Protein AF-A0A484G526-F1 (afdb_monomer_lite)

Organism: Colletotrichum orbiculare (strain 104-T / ATCC 96160 / CBS 514.97 / LARS 414 / MAFF 240422) (NCBI:txid1213857)

Sequence (107 aa):
MPWVPKGSFRSKTLSELQDEVPVDLQDSHVTGFQFLVKAPGINARYRVQHGRSEQFNRMKESLELDIRSGIAKAVKDARLLPDIGITVEVLTDMDPTGRLDGTDFEW

Radius of gyration: 15.26 Å; chains: 1; bounding box: 29×37×44 Å

Structure (mmCIF, N/CA/C/O backbone):
data_AF-A0A484G526-F1
#
_entry.id   AF-A0A484G526-F1
#
loop_
_atom_site.group_PDB
_atom_site.id
_atom_site.type_symbol
_atom_site.label_atom_id
_atom_site.label_alt_id
_atom_site.label_comp_id
_atom_site.label_asym_id
_atom_site.label_entity_id
_atom_site.label_seq_id
_atom_site.pdbx_PDB_ins_code
_atom_site.Cartn_x
_atom_site.Cartn_y
_atom_site.Cartn_z
_atom_site.occupancy
_atom_site.B_iso_or_equiv
_atom_site.auth_seq_id
_atom_site.auth_comp_id
_atom_site.auth_asym_id
_atom_site.auth_atom_id
_atom_site.pdbx_PDB_model_num
ATOM 1 N N . MET A 1 1 ? -4.585 1.059 -14.283 1.00 65.75 1 MET A N 1
ATOM 2 C CA . MET A 1 1 ? -5.692 0.418 -13.538 1.00 65.75 1 MET A CA 1
ATOM 3 C C . MET A 1 1 ? -5.200 0.094 -12.138 1.00 65.75 1 MET A C 1
ATOM 5 O O . MET A 1 1 ? -4.086 -0.414 -12.040 1.00 65.75 1 MET A O 1
ATOM 9 N N . PRO A 1 2 ? -5.979 0.388 -11.088 1.00 81.00 2 PRO A N 1
ATOM 10 C CA . PRO A 1 2 ? -5.614 0.028 -9.726 1.00 81.00 2 PRO A CA 1
ATOM 11 C C . PRO A 1 2 ? -5.698 -1.493 -9.510 1.00 81.00 2 PRO A C 1
ATOM 13 O O . PRO A 1 2 ? -6.668 -2.120 -9.937 1.00 81.00 2 PRO A O 1
ATOM 16 N N . TRP A 1 3 ? -4.710 -2.091 -8.843 1.00 85.38 3 TRP A N 1
ATOM 17 C CA . TRP A 1 3 ? -4.687 -3.518 -8.497 1.00 85.38 3 TRP A CA 1
ATOM 18 C C . TRP A 1 3 ? -4.326 -3.748 -7.031 1.00 85.38 3 TRP A C 1
ATOM 20 O O . TRP A 1 3 ? -3.755 -2.886 -6.364 1.00 85.38 3 TRP A O 1
ATOM 30 N N . VAL A 1 4 ? -4.665 -4.929 -6.517 1.00 85.56 4 VAL A N 1
ATOM 31 C CA . VAL A 1 4 ? -4.296 -5.345 -5.161 1.00 85.56 4 VAL A CA 1
ATOM 32 C C . VAL A 1 4 ? -3.036 -6.213 -5.246 1.00 85.56 4 VAL A C 1
ATOM 34 O O . VAL A 1 4 ? -3.051 -7.216 -5.967 1.00 85.56 4 VAL A O 1
ATOM 37 N N . PRO A 1 5 ? -1.946 -5.856 -4.546 1.00 82.75 5 PRO A N 1
ATOM 38 C CA . PRO A 1 5 ? -0.729 -6.656 -4.533 1.00 82.75 5 PRO A CA 1
ATOM 39 C C . PRO A 1 5 ? -0.995 -8.015 -3.877 1.00 82.75 5 PRO A C 1
ATOM 41 O O . PRO A 1 5 ? -1.686 -8.099 -2.862 1.00 82.75 5 PRO A O 1
ATOM 44 N N . LYS A 1 6 ? -0.431 -9.091 -4.431 1.00 80.56 6 LYS A N 1
ATOM 45 C CA . LYS A 1 6 ? -0.621 -10.454 -3.914 1.00 80.56 6 LYS A CA 1
ATOM 46 C C . LYS A 1 6 ? 0.252 -10.707 -2.683 1.00 80.56 6 LYS A C 1
ATOM 48 O O . LYS A 1 6 ? 1.343 -10.164 -2.557 1.00 80.56 6 LYS A O 1
ATOM 53 N N . GLY A 1 7 ? -0.189 -11.569 -1.774 1.00 81.19 7 GLY A N 1
ATOM 54 C CA . GLY A 1 7 ? 0.614 -11.940 -0.604 1.00 81.19 7 GLY A CA 1
ATOM 55 C C . GLY A 1 7 ? 0.890 -10.781 0.367 1.00 81.19 7 GLY A C 1
ATOM 56 O O . GLY A 1 7 ? 0.151 -9.801 0.438 1.00 81.19 7 GLY A O 1
ATOM 57 N N . SER A 1 8 ? 1.947 -10.918 1.170 1.00 80.75 8 SER A N 1
ATOM 58 C CA . SER A 1 8 ? 2.270 -9.961 2.234 1.00 80.75 8 SER A CA 1
ATOM 59 C C . SER A 1 8 ? 2.962 -8.716 1.680 1.00 80.75 8 SER A C 1
ATOM 61 O O . SER A 1 8 ? 4.148 -8.748 1.353 1.00 80.75 8 SER A O 1
ATOM 63 N N . PHE A 1 9 ? 2.249 -7.586 1.655 1.00 80.12 9 PHE A N 1
ATOM 64 C CA . PHE A 1 9 ? 2.822 -6.286 1.283 1.00 80.12 9 PHE A CA 1
ATOM 65 C C . PHE A 1 9 ? 4.014 -5.881 2.164 1.00 80.12 9 PHE A C 1
ATOM 67 O O . PHE A 1 9 ? 4.970 -5.273 1.692 1.00 80.12 9 PHE A O 1
ATOM 74 N N . ARG A 1 10 ? 3.984 -6.268 3.445 1.00 78.75 10 ARG A N 1
ATOM 75 C CA . ARG A 1 10 ? 5.032 -5.965 4.429 1.00 78.75 10 ARG A CA 1
ATOM 76 C C . ARG A 1 10 ? 6.395 -6.530 4.025 1.00 78.75 10 ARG A C 1
ATOM 78 O O . ARG A 1 10 ? 7.414 -5.862 4.175 1.00 78.75 10 ARG A O 1
ATOM 85 N N . SER A 1 11 ? 6.393 -7.762 3.523 1.00 82.19 11 SER A N 1
ATOM 86 C CA . SER A 1 11 ? 7.603 -8.513 3.176 1.00 82.19 11 SER A CA 1
ATOM 87 C C . SER A 1 11 ? 8.122 -8.174 1.782 1.00 82.19 11 SER A C 1
ATOM 89 O O . SER A 1 11 ? 9.266 -8.479 1.471 1.00 82.19 11 SER A O 1
ATOM 91 N N . LYS A 1 12 ? 7.272 -7.571 0.948 1.00 84.75 12 LYS A N 1
ATOM 92 C CA . LYS A 1 12 ? 7.525 -7.392 -0.475 1.00 84.75 12 LYS A CA 1
ATOM 93 C C . LYS A 1 12 ? 8.543 -6.285 -0.733 1.00 84.75 12 LYS A C 1
ATOM 95 O O . LYS A 1 12 ? 8.553 -5.252 -0.047 1.00 84.75 12 LYS A O 1
ATOM 100 N N . THR A 1 13 ? 9.390 -6.490 -1.730 1.00 86.12 13 THR A N 1
ATOM 101 C CA . THR A 1 13 ? 10.287 -5.478 -2.296 1.00 86.12 13 THR A CA 1
ATOM 102 C C . THR A 1 13 ? 9.598 -4.673 -3.401 1.00 86.12 13 THR A C 1
ATOM 104 O O . THR A 1 13 ? 8.541 -5.048 -3.902 1.00 86.12 13 THR A O 1
ATOM 107 N N . LEU A 1 14 ? 10.184 -3.533 -3.782 1.00 84.12 14 LEU A N 1
ATOM 108 C CA . LEU A 1 14 ? 9.659 -2.749 -4.904 1.00 84.12 14 LEU A CA 1
ATOM 109 C C . LEU A 1 14 ? 9.745 -3.538 -6.222 1.00 84.12 14 LEU A C 1
ATOM 111 O O . LEU A 1 14 ? 8.817 -3.477 -7.016 1.00 84.12 14 LEU A O 1
ATOM 115 N N . SER A 1 15 ? 10.808 -4.325 -6.403 1.00 82.88 15 SER A N 1
ATOM 116 C CA . SER A 1 15 ? 11.008 -5.177 -7.581 1.00 82.88 15 SER A CA 1
ATOM 117 C C . SER A 1 15 ? 9.968 -6.287 -7.688 1.00 82.88 15 SER A C 1
ATOM 119 O O . SER A 1 15 ? 9.301 -6.388 -8.705 1.00 82.88 15 SER A O 1
ATOM 121 N N . GLU A 1 16 ? 9.707 -7.027 -6.609 1.00 86.25 16 GLU A N 1
ATOM 122 C CA . GLU A 1 16 ? 8.635 -8.038 -6.616 1.00 86.25 16 GLU A CA 1
ATOM 123 C C . GLU A 1 16 ? 7.251 -7.428 -6.884 1.00 86.25 16 GLU A C 1
ATOM 125 O O . GLU A 1 16 ? 6.373 -8.070 -7.451 1.00 86.25 16 GLU A O 1
ATOM 130 N N . LEU A 1 17 ? 7.031 -6.175 -6.471 1.00 84.94 17 LEU A N 1
ATOM 131 C CA . LEU A 1 17 ? 5.799 -5.462 -6.791 1.00 84.94 17 LEU A CA 1
ATOM 132 C C . LEU A 1 17 ? 5.723 -5.081 -8.279 1.00 84.94 17 LEU A C 1
ATOM 134 O O . LEU A 1 17 ? 4.632 -5.114 -8.846 1.00 84.94 17 LEU A O 1
ATOM 138 N N . GLN A 1 18 ? 6.855 -4.722 -8.890 1.00 82.06 18 GLN A N 1
ATOM 139 C CA . GLN A 1 18 ? 6.969 -4.424 -10.320 1.00 82.06 18 GLN A CA 1
ATOM 140 C C . GLN A 1 18 ? 6.666 -5.664 -11.172 1.00 82.06 18 GLN A C 1
ATOM 142 O O . GLN A 1 18 ? 5.902 -5.562 -12.127 1.00 82.06 18 GLN A O 1
ATOM 147 N N . ASP A 1 19 ? 7.160 -6.839 -10.776 1.00 83.12 19 ASP A N 1
ATOM 148 C CA . ASP A 1 19 ? 6.86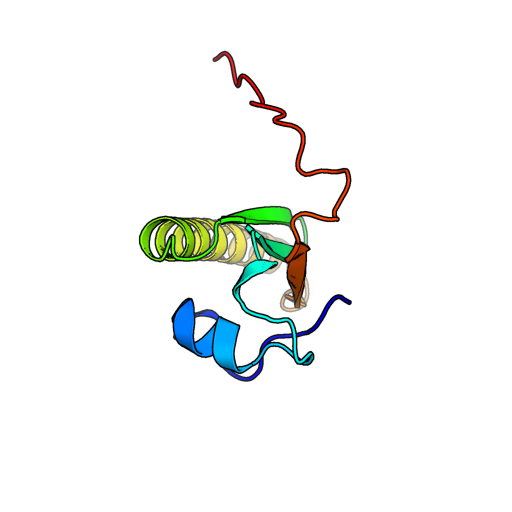4 -8.121 -11.439 1.00 83.12 19 ASP A CA 1
ATOM 149 C C . ASP A 1 19 ? 5.371 -8.507 -11.394 1.00 83.12 19 ASP A C 1
ATOM 151 O O . ASP A 1 19 ? 4.887 -9.286 -12.214 1.00 83.12 19 ASP A O 1
ATOM 155 N N . GLU A 1 20 ? 4.608 -7.972 -10.437 1.00 83.19 20 GLU A N 1
ATOM 156 C CA . GLU A 1 20 ? 3.176 -8.252 -10.287 1.00 83.19 20 GLU A CA 1
ATOM 157 C C . GLU A 1 20 ? 2.258 -7.302 -11.059 1.00 83.19 20 GLU A C 1
ATOM 159 O O . GLU A 1 20 ? 1.032 -7.460 -10.997 1.00 83.19 20 GLU A O 1
ATOM 164 N N . VAL A 1 21 ? 2.812 -6.304 -11.752 1.00 79.94 21 VAL A N 1
ATOM 165 C CA . VAL A 1 21 ? 2.016 -5.327 -12.495 1.00 79.94 21 VAL A CA 1
ATOM 166 C C . VAL A 1 21 ? 1.168 -6.067 -13.543 1.00 79.94 21 VAL A C 1
ATOM 168 O O . VAL A 1 21 ? 1.709 -6.753 -14.405 1.00 79.94 21 VAL A O 1
ATOM 171 N N . PRO A 1 22 ? -0.175 -5.945 -13.512 1.00 70.44 22 PRO A N 1
ATOM 172 C CA . PRO A 1 22 ? -1.071 -6.733 -14.365 1.00 70.44 22 PRO A CA 1
ATOM 173 C C . PRO A 1 22 ? -1.099 -6.287 -15.841 1.00 70.44 22 PRO A C 1
ATOM 175 O O . PRO A 1 22 ? -2.038 -6.621 -16.561 1.00 70.44 22 PRO A O 1
ATOM 178 N N . VAL A 1 23 ? -0.120 -5.500 -16.293 1.00 65.44 23 VAL A N 1
ATOM 179 C CA . VAL A 1 23 ? -0.041 -4.935 -17.645 1.00 65.44 23 VAL A CA 1
ATOM 180 C C . VAL A 1 23 ? 1.388 -5.063 -18.165 1.00 65.44 23 VAL A C 1
ATOM 182 O O . VAL A 1 23 ? 2.326 -4.715 -17.454 1.00 65.44 23 VAL A O 1
ATOM 185 N N . ASP A 1 24 ? 1.522 -5.454 -19.435 1.00 61.97 24 ASP A N 1
ATOM 186 C CA . ASP A 1 24 ? 2.713 -5.261 -20.279 1.00 61.97 24 ASP A CA 1
ATOM 187 C C . ASP A 1 24 ? 2.948 -3.755 -20.525 1.00 61.97 24 ASP A C 1
ATOM 189 O O . ASP A 1 24 ? 2.796 -3.228 -21.630 1.00 61.97 24 ASP A O 1
ATOM 193 N N . LEU A 1 25 ? 3.228 -2.999 -19.463 1.00 62.16 25 LEU A N 1
ATOM 194 C CA . LEU A 1 25 ? 3.733 -1.642 -19.609 1.00 62.16 25 LEU A CA 1
ATOM 195 C C . LEU A 1 25 ? 5.207 -1.789 -19.944 1.00 62.16 25 LEU A C 1
ATOM 197 O O . LEU A 1 25 ? 5.957 -2.379 -19.170 1.00 62.16 25 LEU A O 1
ATOM 201 N N . GLN A 1 26 ? 5.627 -1.254 -21.091 1.00 60.09 26 GLN A N 1
ATOM 202 C CA . GLN A 1 26 ? 7.056 -1.093 -21.323 1.00 60.09 26 GLN A CA 1
ATOM 203 C C . GLN A 1 26 ? 7.602 -0.235 -20.178 1.00 60.09 26 GLN A C 1
ATOM 205 O O . GLN A 1 26 ? 7.130 0.884 -19.966 1.00 60.09 26 GLN A O 1
ATOM 210 N N . ASP A 1 27 ? 8.560 -0.789 -19.435 1.00 62.66 27 ASP A N 1
ATOM 211 C CA . ASP A 1 27 ? 9.197 -0.205 -18.246 1.00 62.66 27 ASP A CA 1
ATOM 212 C C . ASP A 1 27 ? 9.583 1.275 -18.456 1.00 62.66 27 ASP A C 1
ATOM 214 O O . ASP A 1 27 ? 9.426 2.114 -17.573 1.00 62.66 27 ASP A O 1
ATOM 218 N N . SER A 1 28 ? 9.942 1.623 -19.697 1.00 63.34 28 SER A N 1
ATOM 219 C CA . SER A 1 28 ? 10.249 2.968 -20.200 1.00 63.34 28 SER A CA 1
ATOM 220 C C . SER A 1 28 ? 9.164 4.029 -19.975 1.00 63.34 28 SER A C 1
ATOM 222 O O . SER A 1 28 ? 9.481 5.215 -20.005 1.00 63.34 28 SER A O 1
ATOM 224 N N . HIS A 1 29 ? 7.904 3.647 -19.761 1.00 71.94 29 HIS A N 1
ATOM 225 C CA . HIS A 1 29 ? 6.813 4.588 -19.496 1.00 71.94 29 HIS A CA 1
ATOM 226 C C . HIS A 1 29 ? 6.407 4.657 -18.024 1.00 71.94 29 HIS A C 1
ATOM 228 O O . HIS A 1 29 ? 5.604 5.525 -17.681 1.00 71.94 29 HIS A O 1
ATOM 234 N N . VAL A 1 30 ? 6.921 3.776 -17.160 1.00 78.25 30 VAL A N 1
ATOM 235 C CA . VAL A 1 30 ? 6.564 3.730 -15.737 1.00 78.25 30 VAL A CA 1
ATOM 236 C C . VAL A 1 30 ? 7.383 4.766 -14.972 1.00 78.25 30 VAL A C 1
ATOM 238 O O . VAL A 1 30 ? 8.594 4.649 -14.812 1.00 78.25 30 VAL A O 1
ATOM 241 N N . THR A 1 31 ? 6.712 5.788 -14.449 1.00 82.44 31 THR A N 1
ATOM 242 C CA . THR A 1 31 ? 7.347 6.848 -13.650 1.00 82.44 31 THR A CA 1
ATOM 243 C C . THR A 1 31 ? 7.304 6.539 -12.155 1.00 82.44 31 THR A C 1
ATOM 245 O O . THR A 1 31 ? 8.133 7.031 -11.382 1.00 82.44 31 THR A O 1
ATOM 248 N N . GLY A 1 32 ? 6.388 5.670 -11.724 1.00 86.69 32 GLY A N 1
ATOM 249 C CA . GLY A 1 32 ? 6.317 5.202 -10.348 1.00 86.69 32 GLY A CA 1
ATOM 250 C C . GLY A 1 32 ? 5.021 4.482 -10.006 1.00 86.69 32 GLY A C 1
ATOM 251 O O . GLY A 1 32 ? 4.286 4.013 -10.869 1.00 86.69 32 GLY A O 1
ATOM 252 N N . PHE A 1 33 ? 4.746 4.419 -8.710 1.00 87.12 33 PHE A N 1
ATOM 253 C CA . PHE A 1 33 ? 3.617 3.722 -8.118 1.00 87.12 33 PHE A CA 1
ATOM 254 C C . PHE A 1 33 ? 2.905 4.628 -7.124 1.00 87.12 33 PHE A C 1
ATOM 256 O O . PHE A 1 33 ? 3.536 5.289 -6.294 1.00 87.12 33 PHE A O 1
ATOM 263 N N . GLN A 1 34 ? 1.581 4.631 -7.187 1.00 88.94 34 GLN A N 1
ATOM 264 C CA . GLN A 1 34 ? 0.716 5.284 -6.222 1.00 88.94 34 GLN A CA 1
ATOM 265 C C . GLN A 1 34 ? 0.030 4.224 -5.361 1.00 88.94 34 GLN A C 1
ATOM 267 O O . GLN A 1 34 ? -0.687 3.365 -5.862 1.00 88.94 34 GLN A O 1
ATOM 272 N N . PHE A 1 35 ? 0.241 4.297 -4.054 1.00 87.31 35 PHE A N 1
ATOM 273 C CA . PHE A 1 35 ? -0.336 3.399 -3.063 1.00 87.31 35 PHE A CA 1
ATOM 274 C C . PHE A 1 35 ? -1.516 4.090 -2.402 1.00 87.31 35 PHE A C 1
ATOM 276 O O . PHE A 1 35 ? -1.360 5.111 -1.734 1.00 87.31 35 PHE A O 1
ATOM 283 N N . LEU A 1 36 ? -2.697 3.522 -2.588 1.00 88.19 36 LEU A N 1
ATOM 284 C CA . LEU A 1 36 ? -3.942 3.926 -1.963 1.00 88.19 36 LEU A CA 1
ATOM 285 C C . LEU A 1 36 ? -4.176 3.013 -0.763 1.00 88.19 36 LEU A C 1
ATOM 287 O O . LEU A 1 36 ? -4.429 1.817 -0.918 1.00 88.19 36 LEU A O 1
ATOM 291 N N . VAL A 1 37 ? -4.082 3.582 0.433 1.00 84.50 37 VAL A N 1
ATOM 292 C CA . VAL A 1 37 ? -4.250 2.857 1.690 1.00 84.50 37 VAL A CA 1
ATOM 293 C C . VAL A 1 37 ? -5.568 3.267 2.317 1.00 84.50 37 VAL A C 1
ATOM 295 O O . VAL A 1 37 ? -5.804 4.447 2.590 1.00 84.50 37 VAL A O 1
ATOM 298 N N . LYS A 1 38 ? -6.409 2.272 2.584 1.00 83.06 38 LYS A N 1
ATOM 299 C CA . LYS A 1 38 ? -7.652 2.430 3.330 1.00 83.06 38 LYS A CA 1
ATOM 300 C C . LYS A 1 38 ? -7.570 1.625 4.615 1.00 83.06 38 LYS A C 1
ATOM 302 O O . LYS A 1 38 ? -7.408 0.412 4.571 1.00 83.06 38 LYS A O 1
ATOM 307 N N . ALA A 1 39 ? -7.709 2.308 5.742 1.00 75.38 39 ALA A N 1
ATOM 308 C CA . ALA A 1 39 ? -7.940 1.706 7.047 1.00 75.38 39 ALA A CA 1
ATOM 309 C C . ALA A 1 39 ? -8.859 2.627 7.879 1.00 75.38 39 ALA A C 1
ATOM 311 O O . ALA A 1 39 ? -9.053 3.796 7.534 1.00 75.38 39 ALA A O 1
ATOM 312 N N . PRO A 1 40 ? -9.461 2.161 8.981 1.00 70.38 40 PRO A N 1
ATOM 313 C CA . PRO A 1 40 ? -10.292 3.000 9.836 1.00 70.38 40 PRO A CA 1
ATOM 314 C C . PRO A 1 40 ? -9.523 4.203 10.386 1.00 70.38 40 PRO A C 1
ATOM 316 O O . PRO A 1 40 ? -8.579 4.064 11.157 1.00 70.38 40 PRO A O 1
ATOM 319 N N . GLY A 1 41 ? -9.950 5.399 9.979 1.00 69.38 41 GLY A N 1
ATOM 320 C CA . GLY A 1 41 ? -9.286 6.657 10.327 1.00 69.38 41 GLY A CA 1
ATOM 321 C C . GLY A 1 41 ? -8.072 7.004 9.460 1.00 69.38 41 GLY A C 1
ATOM 322 O O . GLY A 1 41 ? -7.449 8.028 9.716 1.00 69.38 41 GLY A O 1
ATOM 323 N N . ILE A 1 42 ? -7.754 6.199 8.439 1.00 73.75 42 ILE A N 1
ATOM 324 C CA . ILE A 1 42 ? -6.628 6.412 7.525 1.00 73.75 42 ILE A CA 1
ATOM 325 C C . ILE A 1 42 ? -7.127 6.288 6.085 1.00 73.75 42 ILE A C 1
ATOM 327 O O . ILE A 1 42 ? -7.555 5.227 5.631 1.00 73.75 42 ILE A O 1
ATOM 331 N N . ASN A 1 43 ? -7.040 7.388 5.348 1.00 81.56 43 ASN A N 1
ATOM 332 C CA . ASN A 1 43 ? -7.210 7.403 3.902 1.00 81.56 43 ASN A CA 1
ATOM 333 C C . ASN A 1 43 ? -6.003 8.129 3.318 1.00 81.56 43 ASN A C 1
ATOM 335 O O . ASN A 1 43 ? -6.004 9.354 3.204 1.00 81.56 43 ASN A O 1
ATOM 339 N N . ALA A 1 44 ? -4.950 7.365 3.049 1.00 80.94 44 ALA A N 1
ATOM 340 C CA . ALA A 1 44 ? -3.651 7.899 2.682 1.00 80.94 44 ALA A CA 1
ATOM 341 C C . ALA A 1 44 ? -3.297 7.516 1.247 1.00 80.94 44 ALA A C 1
ATOM 343 O O . ALA A 1 44 ? -3.634 6.432 0.761 1.00 80.94 44 ALA A O 1
ATOM 344 N N . ARG A 1 45 ? -2.604 8.431 0.569 1.00 87.00 45 ARG A N 1
ATOM 345 C CA . ARG A 1 45 ? -2.012 8.184 -0.742 1.00 87.00 45 ARG A CA 1
ATOM 346 C C . ARG A 1 45 ? -0.520 8.410 -0.637 1.00 87.00 45 ARG A C 1
ATOM 348 O O . ARG A 1 45 ? -0.096 9.493 -0.246 1.00 87.00 45 ARG A O 1
ATOM 355 N N . TYR A 1 46 ? 0.257 7.413 -1.023 1.00 85.62 46 TYR A N 1
ATOM 356 C CA . TYR A 1 46 ? 1.707 7.518 -1.081 1.00 85.62 46 TYR A CA 1
ATOM 357 C C . TYR A 1 46 ? 2.164 7.368 -2.520 1.00 85.62 46 TYR A C 1
ATOM 359 O O . TYR A 1 46 ? 1.585 6.595 -3.281 1.00 85.62 46 TYR A O 1
ATOM 367 N N . ARG A 1 47 ? 3.209 8.098 -2.896 1.00 87.19 47 ARG A N 1
ATOM 368 C CA . ARG A 1 47 ? 3.839 7.968 -4.208 1.00 87.19 47 ARG A CA 1
ATOM 369 C C . ARG A 1 47 ? 5.271 7.514 -4.031 1.00 87.19 47 ARG A C 1
ATOM 371 O O . ARG A 1 47 ? 6.009 8.073 -3.222 1.00 87.19 47 ARG A O 1
ATOM 378 N N . VAL A 1 48 ? 5.647 6.513 -4.809 1.00 85.75 48 VAL A N 1
ATOM 379 C CA . VAL A 1 48 ? 7.010 6.002 -4.875 1.00 85.75 48 VAL A CA 1
ATOM 380 C C . VAL A 1 48 ? 7.452 6.062 -6.320 1.00 85.75 48 VAL A C 1
ATOM 382 O O . VAL A 1 48 ? 6.800 5.493 -7.191 1.00 85.75 48 VAL A O 1
ATOM 385 N N . GLN A 1 49 ? 8.544 6.763 -6.586 1.00 84.06 49 GLN A N 1
ATOM 386 C CA . GLN A 1 49 ? 9.096 6.826 -7.935 1.00 84.06 49 GLN A CA 1
ATOM 387 C C . GLN A 1 49 ? 9.705 5.483 -8.338 1.00 84.06 49 GLN A C 1
ATOM 389 O O . GLN A 1 49 ? 10.178 4.708 -7.498 1.00 84.06 49 GLN A O 1
ATOM 394 N N . HIS A 1 50 ? 9.734 5.234 -9.643 1.00 82.00 50 HIS A N 1
ATOM 395 C CA . HIS A 1 50 ? 10.368 4.054 -10.209 1.00 82.00 50 HIS A CA 1
ATOM 396 C C . HIS A 1 50 ? 11.818 3.898 -9.709 1.00 82.00 50 HIS A C 1
ATOM 398 O O . HIS A 1 50 ? 12.565 4.873 -9.605 1.00 82.00 50 HIS A O 1
ATOM 404 N N . GLY A 1 51 ? 12.205 2.677 -9.328 1.00 80.50 51 GLY A N 1
ATOM 405 C CA . GLY A 1 51 ? 13.549 2.367 -8.82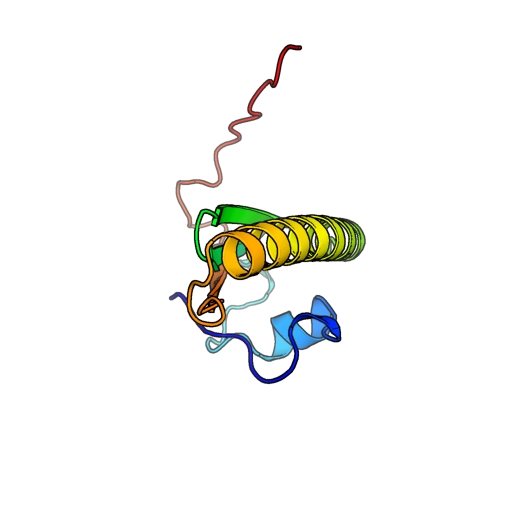2 1.00 80.50 51 GLY A CA 1
ATOM 406 C C . GLY A 1 51 ? 13.911 2.949 -7.443 1.00 80.50 51 GLY A C 1
ATOM 407 O O . GLY A 1 51 ? 15.018 2.713 -6.957 1.00 80.50 51 GLY A O 1
ATOM 408 N N . ARG A 1 52 ? 13.020 3.686 -6.760 1.00 85.50 52 ARG A N 1
ATOM 409 C CA . ARG A 1 52 ? 13.292 4.263 -5.427 1.00 85.50 52 ARG A CA 1
ATOM 410 C C . ARG A 1 52 ? 12.953 3.298 -4.288 1.00 85.50 52 ARG A C 1
ATOM 412 O O . ARG A 1 52 ? 12.091 3.570 -3.452 1.00 85.50 52 ARG A O 1
ATOM 419 N N . SER A 1 53 ? 13.688 2.192 -4.200 1.00 86.38 53 SER A N 1
ATOM 420 C CA . SER A 1 53 ? 13.492 1.160 -3.166 1.00 86.38 53 SER A CA 1
ATOM 421 C C . SER A 1 53 ? 13.611 1.688 -1.728 1.00 86.38 53 SER A C 1
ATOM 423 O O . SER A 1 53 ? 12.882 1.241 -0.847 1.00 86.38 53 SER A O 1
ATOM 425 N N . GLU A 1 54 ? 14.471 2.679 -1.470 1.00 87.50 54 GLU A N 1
ATOM 426 C CA . GLU A 1 54 ? 14.553 3.317 -0.145 1.00 87.50 54 GLU A CA 1
ATOM 427 C C . GLU A 1 54 ? 13.297 4.126 0.200 1.00 87.50 54 GLU A C 1
ATOM 429 O O . GLU A 1 54 ? 12.809 4.055 1.327 1.00 87.50 54 GLU A O 1
ATOM 434 N N . GLN A 1 55 ? 12.736 4.860 -0.768 1.00 87.56 55 GLN A N 1
ATOM 435 C CA . GLN A 1 55 ? 11.481 5.595 -0.587 1.00 87.56 55 GLN A CA 1
ATOM 436 C C . GLN A 1 55 ? 10.328 4.626 -0.315 1.00 87.56 55 GLN A C 1
ATOM 438 O O . GLN A 1 55 ? 9.515 4.869 0.575 1.00 87.56 55 GLN A O 1
ATOM 443 N N . PHE A 1 56 ? 10.301 3.500 -1.031 1.00 86.75 56 PHE A N 1
ATOM 444 C CA . PHE A 1 56 ? 9.347 2.424 -0.789 1.00 86.75 56 PHE A CA 1
ATOM 445 C C . PHE A 1 56 ? 9.459 1.858 0.632 1.00 86.75 56 PHE A C 1
ATOM 447 O O . PHE A 1 56 ? 8.448 1.681 1.307 1.00 86.75 56 PHE A O 1
ATOM 454 N N . ASN A 1 57 ? 10.677 1.611 1.121 1.00 87.69 57 ASN A N 1
ATOM 455 C CA . ASN A 1 57 ? 10.888 1.101 2.476 1.00 87.69 57 ASN A CA 1
ATOM 456 C C . ASN A 1 57 ? 10.443 2.105 3.547 1.00 87.69 57 ASN A C 1
ATOM 458 O O . ASN A 1 57 ? 9.669 1.726 4.423 1.00 87.69 57 ASN A O 1
ATOM 462 N N . ARG A 1 58 ? 10.811 3.386 3.419 1.00 87.94 58 ARG A N 1
ATOM 463 C CA . ARG A 1 58 ? 10.354 4.437 4.348 1.00 87.94 58 ARG A CA 1
ATOM 464 C C . ARG A 1 58 ? 8.833 4.576 4.358 1.00 87.94 58 ARG A C 1
ATOM 466 O O . ARG A 1 58 ? 8.226 4.728 5.414 1.00 87.94 58 ARG A O 1
ATOM 473 N N . MET A 1 59 ? 8.204 4.491 3.186 1.00 88.50 59 MET A N 1
ATOM 474 C CA . MET A 1 59 ? 6.748 4.487 3.072 1.00 88.50 59 MET A CA 1
ATOM 475 C C . MET A 1 59 ? 6.137 3.283 3.802 1.00 88.50 59 MET A C 1
ATOM 477 O O . MET A 1 59 ? 5.166 3.460 4.533 1.00 88.50 59 MET A O 1
ATOM 481 N N . LYS A 1 60 ? 6.699 2.074 3.651 1.00 87.00 60 LYS A N 1
ATOM 482 C CA . LYS A 1 60 ? 6.235 0.884 4.386 1.00 87.00 60 LYS A CA 1
ATOM 483 C C . LYS A 1 60 ? 6.347 1.065 5.900 1.00 87.00 60 LYS A C 1
ATOM 485 O O . LYS A 1 60 ? 5.425 0.682 6.612 1.00 87.00 60 LYS A O 1
ATOM 490 N N . GLU A 1 61 ? 7.436 1.654 6.387 1.00 87.56 61 GLU A N 1
ATOM 491 C CA . GLU A 1 61 ? 7.623 1.938 7.815 1.00 87.56 61 GLU A CA 1
ATOM 492 C C . GLU A 1 61 ? 6.586 2.941 8.335 1.00 87.56 61 GLU A C 1
ATOM 494 O O . GLU A 1 61 ? 5.942 2.681 9.351 1.00 87.56 61 GLU A O 1
ATOM 499 N N . SER A 1 62 ? 6.359 4.042 7.608 1.00 84.88 62 SER A N 1
ATOM 500 C CA . SER A 1 62 ? 5.316 5.022 7.950 1.00 84.88 62 SER A CA 1
ATOM 501 C C . SER A 1 62 ? 3.935 4.373 7.983 1.00 84.88 62 SER A C 1
ATOM 503 O O . SER A 1 62 ? 3.194 4.528 8.948 1.00 84.88 62 SER A O 1
ATOM 505 N N . LEU A 1 63 ? 3.616 3.583 6.958 1.00 83.06 63 LEU A N 1
ATOM 506 C CA . LEU A 1 63 ? 2.351 2.872 6.850 1.00 83.06 63 LEU A CA 1
ATOM 507 C C . LEU A 1 63 ? 2.148 1.880 8.005 1.00 83.06 63 LEU A C 1
ATOM 509 O O . LEU A 1 63 ? 1.047 1.758 8.537 1.00 83.06 63 LEU A O 1
ATOM 513 N N . GLU A 1 64 ? 3.200 1.168 8.410 1.00 85.00 64 GLU A N 1
ATOM 514 C CA . GLU A 1 64 ? 3.140 0.245 9.542 1.00 85.00 64 GLU A CA 1
ATOM 515 C C . GLU A 1 64 ? 2.838 0.984 10.854 1.00 85.00 64 GLU A C 1
ATOM 517 O O . GLU A 1 64 ? 2.028 0.506 11.654 1.00 85.00 64 GLU A O 1
ATOM 522 N N . LEU A 1 65 ? 3.445 2.154 11.067 1.00 84.88 65 LEU A N 1
ATOM 523 C CA . LEU A 1 65 ? 3.169 3.001 12.228 1.00 84.88 65 LEU A CA 1
ATOM 524 C C . LEU A 1 65 ? 1.726 3.518 12.221 1.00 84.88 65 LEU A C 1
ATOM 526 O O . LEU A 1 65 ? 1.039 3.407 13.241 1.00 84.88 65 LEU A O 1
ATOM 530 N N . ASP A 1 66 ? 1.249 4.000 11.074 1.00 81.25 66 ASP A N 1
ATOM 531 C CA . ASP A 1 66 ? -0.1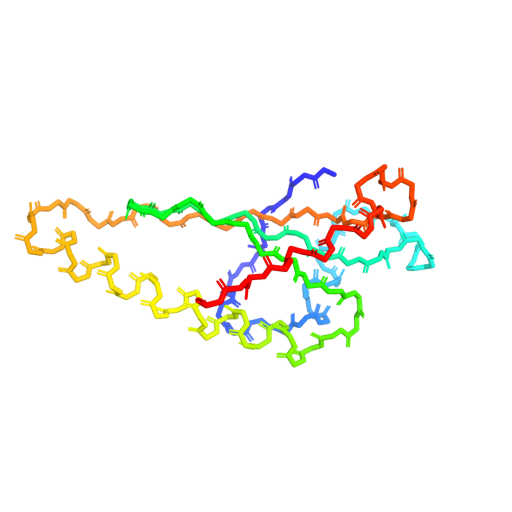17 4.498 10.906 1.00 81.25 66 ASP A CA 1
ATOM 532 C C . ASP A 1 66 ? -1.138 3.388 11.189 1.00 81.25 66 ASP A C 1
ATOM 534 O O . ASP A 1 66 ? -2.035 3.555 12.019 1.00 81.25 66 ASP A O 1
ATOM 538 N N . ILE A 1 67 ? -0.953 2.206 10.594 1.00 79.44 67 ILE A N 1
ATOM 539 C CA . ILE A 1 67 ? -1.810 1.037 10.824 1.00 79.44 67 ILE A CA 1
ATOM 540 C C . ILE A 1 67 ? -1.809 0.632 12.302 1.00 79.44 67 ILE A C 1
ATOM 542 O O . ILE A 1 67 ? -2.878 0.412 12.873 1.00 79.44 67 ILE A O 1
ATOM 546 N N . ARG A 1 68 ? -0.639 0.541 12.948 1.00 82.94 68 ARG A N 1
ATOM 547 C CA . ARG A 1 68 ? -0.542 0.178 14.374 1.00 82.94 68 ARG A CA 1
ATOM 548 C C . ARG A 1 68 ? -1.274 1.181 15.262 1.00 82.94 68 ARG A C 1
ATOM 550 O O . ARG A 1 68 ? -1.993 0.768 16.170 1.00 82.94 68 ARG A O 1
ATOM 557 N N . SER A 1 69 ? -1.126 2.474 14.982 1.00 80.06 69 SER A N 1
ATOM 558 C CA . SER A 1 69 ? -1.838 3.544 15.685 1.00 80.06 69 SER A CA 1
ATOM 559 C C . SER A 1 69 ? -3.356 3.425 15.493 1.00 80.06 69 SER A C 1
ATOM 561 O O . SER A 1 69 ? -4.120 3.459 16.463 1.00 80.06 69 SER A O 1
ATOM 563 N N . GLY A 1 70 ? -3.799 3.176 14.256 1.00 76.00 70 GLY A N 1
ATOM 564 C CA . GLY A 1 70 ? -5.204 2.949 13.916 1.00 76.00 70 GLY A CA 1
ATOM 565 C C . GLY A 1 70 ? -5.803 1.730 14.623 1.00 76.00 70 GLY A C 1
ATOM 566 O O . GLY A 1 70 ? -6.892 1.825 15.191 1.00 76.00 70 GLY A O 1
ATOM 567 N N . ILE A 1 71 ? -5.075 0.608 14.667 1.00 77.38 71 ILE A N 1
ATOM 568 C CA . ILE A 1 71 ? -5.477 -0.604 15.399 1.00 77.38 71 ILE A CA 1
ATOM 569 C C . ILE A 1 71 ? -5.581 -0.317 16.899 1.00 77.38 71 ILE A C 1
ATOM 571 O O . ILE A 1 71 ? -6.590 -0.660 17.508 1.00 77.38 71 ILE A O 1
ATOM 575 N N . ALA A 1 72 ? -4.577 0.326 17.503 1.00 80.31 72 ALA A N 1
ATOM 576 C CA . ALA A 1 72 ? -4.583 0.630 18.935 1.00 80.31 72 ALA A CA 1
ATOM 577 C C . ALA A 1 72 ? -5.800 1.484 19.329 1.00 80.31 72 ALA A C 1
ATOM 579 O O . ALA A 1 72 ? -6.440 1.235 20.354 1.00 80.31 72 ALA A O 1
ATOM 580 N N . LYS A 1 73 ? -6.164 2.451 18.480 1.00 75.25 73 LYS A N 1
ATOM 581 C CA . LYS A 1 73 ? -7.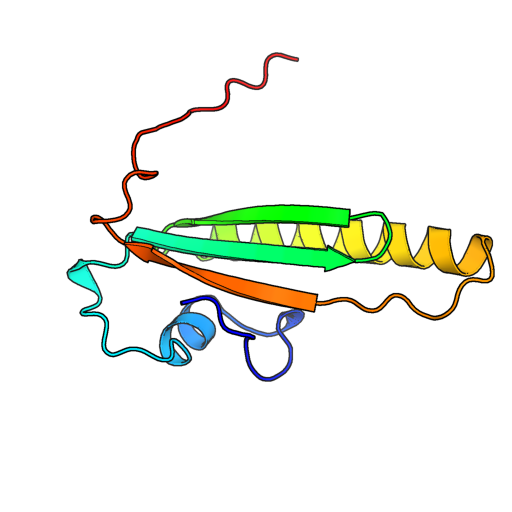379 3.250 18.643 1.00 75.25 73 LYS A CA 1
ATOM 582 C C . LYS A 1 73 ? -8.648 2.404 18.485 1.00 75.25 73 LYS A C 1
ATOM 584 O O . LYS A 1 73 ? -9.513 2.456 19.351 1.00 75.25 73 LYS A O 1
ATOM 589 N N . ALA A 1 74 ? -8.734 1.575 17.445 1.00 73.50 74 ALA A N 1
ATOM 590 C CA . ALA A 1 74 ? -9.892 0.712 17.198 1.00 73.50 74 ALA A CA 1
ATOM 591 C C . ALA A 1 74 ? -10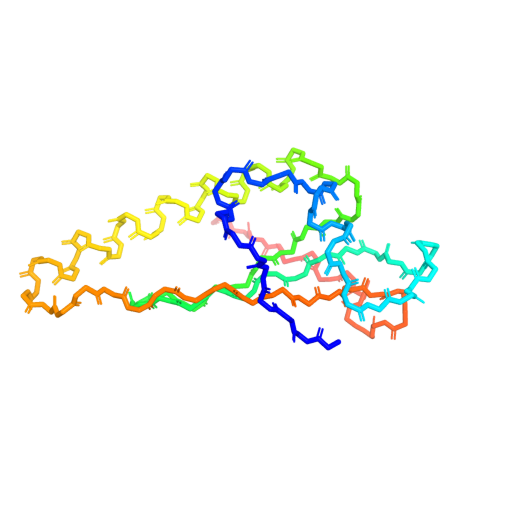.147 -0.296 18.335 1.00 73.50 74 ALA A C 1
ATOM 593 O O . ALA A 1 74 ? -11.296 -0.478 18.736 1.00 73.50 74 ALA A O 1
ATOM 594 N N . VAL A 1 75 ? -9.085 -0.891 18.894 1.00 77.06 75 VAL A N 1
ATOM 595 C CA . VAL A 1 75 ? -9.154 -1.787 20.062 1.00 77.06 75 VAL A CA 1
ATOM 596 C C . VAL A 1 75 ? -9.681 -1.041 21.286 1.00 77.06 75 VAL A C 1
ATOM 598 O O . VAL A 1 75 ? -10.559 -1.551 21.981 1.00 77.06 75 VAL A O 1
ATOM 601 N N . LYS A 1 76 ? -9.196 0.183 21.533 1.00 77.06 76 LYS A N 1
ATOM 602 C CA . LYS A 1 76 ? -9.688 1.032 22.628 1.00 77.06 76 LYS A CA 1
ATOM 603 C C . LYS A 1 76 ? -11.174 1.375 22.471 1.00 77.06 76 LYS A C 1
ATOM 605 O O . LYS A 1 76 ? -11.889 1.428 23.465 1.00 77.06 76 LYS A O 1
ATOM 610 N N . ASP A 1 77 ? -11.631 1.568 21.238 1.00 74.50 77 ASP A N 1
ATOM 611 C CA . ASP A 1 77 ? -13.027 1.869 20.906 1.00 74.50 77 ASP A CA 1
ATOM 612 C C . ASP A 1 77 ? -13.924 0.610 20.800 1.00 74.50 77 ASP A C 1
ATOM 614 O O . ASP A 1 77 ? -15.079 0.724 20.388 1.00 74.50 77 ASP A O 1
ATOM 618 N N . ALA A 1 78 ? -13.413 -0.585 21.142 1.00 72.44 78 ALA A N 1
ATOM 619 C CA . ALA A 1 78 ? -14.090 -1.887 21.023 1.00 72.44 78 ALA A CA 1
ATOM 620 C C . ALA A 1 78 ? -14.673 -2.174 19.623 1.00 72.44 78 ALA A C 1
ATOM 622 O O . ALA A 1 78 ? -15.644 -2.920 19.467 1.00 72.44 78 ALA A O 1
ATOM 623 N N . ARG A 1 79 ? -14.089 -1.569 18.584 1.00 64.75 79 ARG A N 1
ATOM 624 C CA . ARG A 1 79 ? -14.496 -1.785 17.194 1.00 64.75 79 ARG A CA 1
ATOM 625 C C . ARG A 1 79 ? -13.868 -3.079 16.677 1.00 64.75 79 ARG A C 1
ATOM 627 O O . ARG A 1 79 ? -12.770 -3.451 17.089 1.00 64.75 79 ARG A O 1
ATOM 634 N N . LEU A 1 80 ? -14.574 -3.757 15.768 1.00 63.44 80 LEU A N 1
ATOM 635 C CA . LEU A 1 80 ? -14.048 -4.916 15.039 1.00 63.44 80 LEU A CA 1
ATOM 636 C C . LEU A 1 80 ? -12.695 -4.579 14.399 1.00 63.44 80 LEU A C 1
ATOM 638 O O . LEU A 1 80 ? -12.436 -3.418 14.066 1.00 63.44 80 LEU A O 1
ATOM 642 N N . LEU A 1 81 ? -11.852 -5.607 14.237 1.00 63.88 81 LEU A N 1
ATOM 643 C CA . LEU A 1 81 ? -10.541 -5.468 13.608 1.00 63.88 81 LEU A CA 1
ATOM 644 C C . LEU A 1 81 ? -10.668 -4.665 12.304 1.00 63.88 81 LEU A C 1
ATOM 646 O O . LEU A 1 81 ? -11.560 -4.951 11.502 1.00 63.88 81 LEU A O 1
ATOM 650 N N . PRO A 1 82 ? -9.816 -3.649 12.110 1.00 65.19 82 PRO A N 1
ATOM 651 C CA . PRO A 1 82 ? -9.911 -2.777 10.957 1.00 65.19 82 PRO A CA 1
ATOM 652 C C . PRO A 1 82 ? -9.722 -3.565 9.658 1.00 65.19 82 PRO A C 1
ATOM 654 O O . PRO A 1 82 ? -8.724 -4.266 9.505 1.00 65.19 82 PRO A O 1
ATOM 657 N N . ASP A 1 83 ? -10.652 -3.411 8.713 1.00 71.12 83 ASP A N 1
ATOM 658 C CA . ASP A 1 83 ? -10.422 -3.817 7.327 1.00 71.12 83 ASP A CA 1
ATOM 659 C C . ASP A 1 83 ? -9.360 -2.877 6.737 1.00 71.12 83 ASP A C 1
ATOM 661 O O . ASP A 1 83 ? -9.557 -1.657 6.682 1.00 71.12 83 ASP A O 1
ATOM 665 N N . ILE A 1 84 ? -8.190 -3.430 6.410 1.00 76.06 84 ILE A N 1
ATOM 666 C CA . ILE A 1 84 ? -7.047 -2.683 5.878 1.00 76.06 8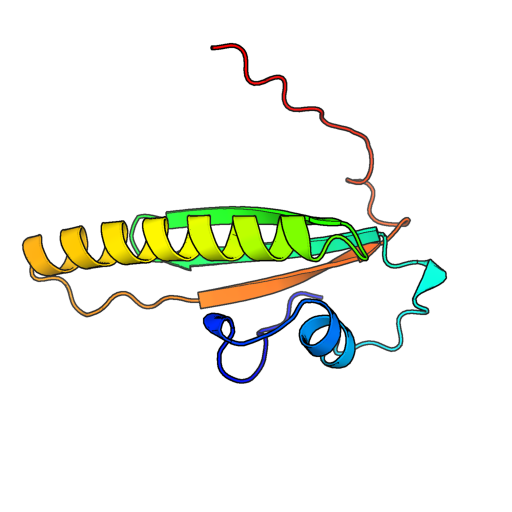4 ILE A CA 1
ATOM 667 C C . ILE A 1 84 ? -6.826 -3.135 4.440 1.00 76.06 84 ILE A C 1
ATOM 669 O O . ILE A 1 84 ? -6.440 -4.275 4.187 1.00 76.06 84 ILE A O 1
ATOM 673 N N . GLY A 1 85 ? -7.036 -2.217 3.501 1.00 83.31 85 GLY A N 1
ATOM 674 C CA . GLY A 1 85 ? -6.844 -2.440 2.076 1.00 83.31 85 GLY A CA 1
ATOM 675 C C . GLY A 1 85 ? -5.701 -1.596 1.527 1.00 83.31 85 GLY A C 1
ATOM 676 O O . GLY A 1 85 ? -5.636 -0.390 1.772 1.00 83.31 85 GLY A O 1
ATOM 677 N N . ILE A 1 86 ? -4.829 -2.222 0.737 1.00 85.19 86 ILE A N 1
ATOM 678 C CA . ILE A 1 86 ? -3.810 -1.532 -0.057 1.00 85.19 86 ILE A CA 1
ATOM 679 C C . ILE A 1 86 ? -4.126 -1.788 -1.523 1.00 85.19 86 ILE A C 1
ATOM 681 O O . ILE A 1 86 ? -4.235 -2.932 -1.961 1.00 85.19 86 ILE A O 1
ATOM 685 N N . THR A 1 87 ? -4.289 -0.716 -2.283 1.00 87.62 87 THR A N 1
ATOM 686 C CA . THR A 1 87 ? -4.453 -0.757 -3.734 1.00 87.62 87 THR A CA 1
ATOM 687 C C . THR A 1 87 ? -3.322 0.039 -4.364 1.00 87.62 87 THR A C 1
ATOM 689 O O . THR A 1 87 ? -2.979 1.109 -3.875 1.00 87.62 87 THR A O 1
ATOM 692 N N . VAL A 1 88 ? -2.722 -0.479 -5.425 1.00 86.31 88 VAL A N 1
ATOM 693 C CA . VAL A 1 88 ? -1.597 0.148 -6.120 1.00 86.31 88 VAL A CA 1
ATOM 694 C C . VAL A 1 88 ? -2.047 0.568 -7.505 1.00 86.31 88 VAL A C 1
ATOM 696 O O . VAL A 1 88 ? -2.830 -0.124 -8.145 1.00 86.31 88 VAL A O 1
ATOM 699 N N . GLU A 1 89 ? -1.567 1.709 -7.965 1.00 87.69 89 GLU A N 1
ATOM 700 C CA . GLU A 1 89 ? -1.777 2.226 -9.307 1.00 87.69 89 GLU A CA 1
ATOM 701 C C . GLU A 1 89 ? -0.423 2.577 -9.928 1.00 87.69 89 GLU A C 1
ATOM 703 O O . GLU A 1 89 ? 0.455 3.114 -9.251 1.00 87.69 89 GLU A O 1
ATOM 708 N N . VAL A 1 90 ? -0.234 2.241 -11.205 1.00 84.94 90 VAL A N 1
ATOM 709 C CA . VAL A 1 90 ? 0.992 2.580 -11.932 1.00 84.94 90 VAL A CA 1
ATOM 710 C C . VAL A 1 90 ? 0.869 4.025 -12.390 1.00 84.94 90 VAL A C 1
ATOM 712 O O . VAL A 1 90 ? -0.113 4.380 -13.041 1.00 84.94 90 VAL A O 1
ATOM 715 N N . LEU A 1 91 ? 1.876 4.833 -12.083 1.00 84.50 91 LEU A N 1
ATOM 716 C CA . LEU A 1 91 ? 2.053 6.155 -12.659 1.00 84.50 91 LEU A CA 1
ATOM 717 C C . LEU A 1 91 ? 2.881 6.021 -13.935 1.00 84.50 91 LEU A C 1
ATOM 719 O O . LEU A 1 91 ? 3.919 5.354 -13.944 1.00 84.50 91 LEU A O 1
ATOM 723 N N . THR A 1 92 ? 2.413 6.652 -15.008 1.00 80.56 92 THR A N 1
ATOM 724 C CA . THR A 1 92 ? 3.123 6.678 -16.291 1.00 80.56 92 THR A CA 1
ATOM 725 C C . THR A 1 92 ? 3.435 8.106 -16.712 1.00 80.56 92 THR A C 1
ATOM 727 O O . THR A 1 92 ? 2.843 9.045 -16.188 1.00 80.56 92 THR A O 1
ATOM 730 N N . ASP A 1 93 ? 4.357 8.289 -17.655 1.00 72.31 93 ASP A N 1
ATOM 731 C CA . ASP A 1 93 ? 4.700 9.618 -18.199 1.00 72.31 93 ASP A CA 1
ATOM 732 C C . ASP A 1 93 ? 3.506 10.294 -18.909 1.00 72.31 93 ASP A C 1
ATOM 734 O O . ASP A 1 93 ? 3.418 11.514 -18.997 1.00 72.31 93 ASP A O 1
ATOM 738 N N . MET A 1 94 ? 2.522 9.496 -19.339 1.00 63.78 94 MET A N 1
ATOM 739 C CA . MET A 1 94 ? 1.255 9.974 -19.903 1.00 63.78 94 MET A CA 1
ATOM 740 C C . MET A 1 94 ? 0.231 10.395 -18.839 1.00 63.78 94 MET A C 1
ATOM 742 O O . MET A 1 94 ? -0.841 10.891 -19.191 1.00 63.78 94 MET A O 1
ATOM 746 N N . ASP A 1 95 ? 0.522 10.184 -17.553 1.00 60.66 95 ASP A N 1
ATOM 747 C CA . ASP A 1 95 ? -0.361 10.600 -16.474 1.00 60.66 95 ASP A CA 1
ATOM 748 C C . ASP A 1 95 ? -0.236 12.127 -16.287 1.00 60.66 95 ASP A C 1
ATOM 750 O O . ASP A 1 95 ? 0.836 12.623 -15.919 1.00 60.66 95 ASP A O 1
ATOM 754 N N . PRO A 1 96 ? -1.303 12.915 -16.527 1.00 48.34 96 PRO A N 1
ATOM 755 C CA . PRO A 1 96 ? -1.245 14.382 -16.508 1.00 48.34 96 PRO A CA 1
ATOM 756 C C . PRO A 1 96 ? -0.892 14.957 -15.125 1.00 48.34 96 PRO A C 1
ATOM 758 O O . PRO A 1 96 ? -0.630 16.152 -14.989 1.00 48.34 96 PRO A O 1
ATOM 761 N N . THR A 1 97 ? -0.853 14.107 -14.098 1.00 52.12 97 THR A N 1
ATOM 762 C CA . THR A 1 97 ? -0.462 14.434 -12.726 1.00 52.12 97 THR A CA 1
ATOM 763 C C . THR A 1 97 ? 1.058 14.435 -12.502 1.00 52.12 97 THR A C 1
ATOM 765 O O . THR A 1 97 ? 1.506 14.742 -11.398 1.00 52.12 97 THR A O 1
ATOM 768 N N . GLY A 1 98 ? 1.866 14.132 -13.529 1.00 43.72 98 GLY A N 1
ATOM 769 C CA . GLY A 1 98 ? 3.335 14.220 -13.509 1.00 43.72 98 GLY A CA 1
ATOM 770 C C . GLY A 1 98 ? 3.893 15.648 -13.409 1.00 43.72 98 GLY A C 1
ATOM 771 O O . GLY A 1 98 ? 5.106 15.839 -13.308 1.00 43.72 98 GLY A O 1
ATOM 772 N N . ARG A 1 99 ? 3.030 16.672 -13.397 1.00 39.38 99 ARG A N 1
ATOM 773 C CA . ARG A 1 99 ? 3.442 18.048 -13.128 1.00 39.38 99 ARG A CA 1
ATOM 774 C C . ARG A 1 99 ? 3.629 18.232 -11.622 1.00 39.38 99 ARG A C 1
ATOM 776 O O . ARG A 1 99 ? 2.659 18.339 -10.883 1.00 39.38 99 ARG A O 1
ATOM 783 N N . LEU A 1 100 ? 4.899 18.217 -11.221 1.00 51.75 100 LEU A N 1
ATOM 784 C CA . LEU A 1 100 ? 5.478 18.754 -9.987 1.00 51.75 100 LEU A CA 1
ATOM 785 C C . LEU A 1 100 ? 4.507 19.643 -9.190 1.00 51.75 100 LEU A C 1
ATOM 787 O O . LEU A 1 100 ? 4.443 20.846 -9.424 1.00 51.75 100 LEU A O 1
ATOM 791 N N . ASP A 1 101 ? 3.809 19.063 -8.219 1.00 41.09 101 ASP A N 1
ATOM 792 C CA . ASP A 1 101 ? 3.424 19.813 -7.032 1.00 41.09 101 ASP A CA 1
ATOM 793 C C . ASP A 1 101 ? 4.418 19.384 -5.960 1.00 41.09 101 ASP A C 1
ATOM 795 O O . ASP A 1 101 ? 4.270 18.359 -5.289 1.00 41.09 101 ASP A O 1
ATOM 799 N N . GLY A 1 102 ? 5.535 20.114 -5.916 1.00 40.66 102 GLY A N 1
ATOM 800 C CA . GLY A 1 102 ? 6.282 20.226 -4.682 1.00 40.66 102 GLY A CA 1
ATOM 801 C C . GLY A 1 102 ? 5.317 20.845 -3.691 1.00 40.66 102 GLY A C 1
ATOM 802 O O . GLY A 1 102 ? 5.149 22.058 -3.684 1.00 40.66 102 GLY A O 1
ATOM 803 N N . THR A 1 103 ? 4.623 20.002 -2.931 1.00 36.00 103 THR A N 1
ATOM 804 C CA . THR A 1 103 ? 3.856 20.467 -1.789 1.00 36.00 103 THR A CA 1
ATOM 805 C C . THR A 1 103 ? 4.891 20.938 -0.781 1.00 36.00 103 THR A C 1
ATOM 807 O O . THR A 1 103 ? 5.485 20.146 -0.048 1.00 36.00 103 THR A O 1
ATOM 810 N N . ASP A 1 104 ? 5.184 22.229 -0.871 1.00 42.12 104 ASP A N 1
ATOM 811 C CA . ASP A 1 104 ? 5.880 23.013 0.126 1.00 42.12 104 ASP A CA 1
ATOM 812 C C . ASP A 1 104 ? 5.094 22.833 1.431 1.00 42.12 104 ASP A C 1
ATOM 814 O O . ASP A 1 104 ? 3.980 23.332 1.592 1.00 42.12 104 ASP A O 1
ATOM 818 N N . PHE A 1 105 ? 5.604 21.971 2.308 1.00 39.09 105 PHE A N 1
ATOM 819 C CA . PHE A 1 105 ? 5.136 21.886 3.682 1.00 39.09 105 PHE A CA 1
ATOM 820 C C . PHE A 1 105 ? 6.011 22.843 4.489 1.00 39.09 105 PHE A C 1
ATOM 822 O O . PHE A 1 105 ? 7.054 22.450 5.014 1.00 39.09 105 PHE A O 1
ATOM 829 N N . GLU A 1 106 ? 5.593 24.106 4.542 1.00 35.34 106 GLU A N 1
ATOM 830 C CA . GLU A 1 106 ? 6.082 25.062 5.534 1.00 35.34 106 GLU A CA 1
ATOM 831 C C . GLU A 1 106 ? 5.614 24.611 6.935 1.00 35.34 106 GLU A C 1
ATOM 833 O O . GLU A 1 106 ? 4.464 24.197 7.115 1.00 35.34 106 GLU A O 1
ATOM 838 N N . TRP A 1 107 ? 6.544 24.627 7.898 1.00 48.19 107 TRP A N 1
ATOM 839 C CA . TRP A 1 107 ? 6.315 24.367 9.328 1.00 48.19 107 TRP A CA 1
ATOM 840 C C . TRP A 1 107 ? 5.645 25.551 10.027 1.00 48.19 107 TRP A C 1
ATOM 842 O O . TRP A 1 107 ? 5.995 26.704 9.692 1.00 48.19 107 TRP A O 1
#

pLDDT: mean 75.38, std 13.82, range [35.34, 88.94]

Foldseek 3Di:
DKDADPDDPLPDFPVNSVVVPPDPDPPVFFQWKWKFKDKVVDGDIDTDGPPRRVSSNVVSVVVVVVLVVRQVVCVVVVHDGIDIGIIMDTDTPPRPVPPDPPVPPDD

Secondary structure (DSSP, 8-state):
--BPPPS-TTT--HHHHHHT-SS---GGGEEEEEEEEEETTEEEEEEEETT-HHHHHHHHHHHHHHHHHHHHHHHHTTPPPP--EEEEEEEETT-GGGS--------